Protein AF-A0A3S1D5L8-F1 (afdb_monomer)

pLDDT: mean 77.93, std 11.48, range [36.22, 87.44]

Radius of gyration: 12.26 Å; Cα contacts (8 Å, |Δi|>4): 51; chains: 1; bounding box: 24×22×39 Å

Sequence (70 aa):
MVASTNRAFPWESNGITFASRGELERIVERFADAGSKKYLSAAQTLLREAMAHNKLSADQCADIKTRLHL

Secondary structure (DSSP, 8-state):
------TT-SEEETTEEESSHHHHHHHHHHHHHT--HHHHHHHHHHHHHHHHTTSS-HHHHHHHHHHTT-

Solvent-accessible surface area (backbone atoms only — not comparable to full-atom values): 4146 Å² total; per-residue (Å²): 135,92,77,82,78,74,72,48,48,70,41,71,57,98,89,45,76,28,76,38,71,70,53,47,50,52,51,38,50,50,25,46,70,66,70,40,71,70,34,41,54,48,33,55,48,51,53,52,51,33,39,75,70,67,54,37,54,73,68,57,52,49,52,54,32,63,76,58,77,103

Foldseek 3Di:
DDDPVLPLDQDDDPNDTDRDPVSLLVQLLVLLVVVDPVSPVVSVVSLVVCVVSVSDDPVRSVVSCVVSVD

Structure (mmCIF, N/CA/C/O backbone):
data_AF-A0A3S1D5L8-F1
#
_entry.id   AF-A0A3S1D5L8-F1
#
loop_
_atom_site.group_PDB
_atom_site.id
_atom_site.type_symbol
_atom_site.label_atom_id
_atom_site.label_alt_id
_atom_site.label_comp_id
_atom_site.label_asym_id
_atom_site.label_entity_id
_atom_site.label_seq_id
_atom_site.pdbx_PDB_ins_code
_atom_site.Cartn_x
_atom_site.Cartn_y
_atom_site.Cartn_z
_atom_site.occupancy
_atom_site.B_iso_or_equiv
_atom_site.auth_seq_id
_atom_site.auth_comp_id
_atom_site.auth_asym_id
_atom_site.auth_atom_id
_atom_site.pdbx_PDB_model_num
ATOM 1 N N . MET A 1 1 ? 9.078 -14.884 -28.557 1.00 36.22 1 MET A N 1
ATOM 2 C CA . MET A 1 1 ? 8.980 -15.457 -27.197 1.00 36.22 1 MET A CA 1
ATOM 3 C C . MET A 1 1 ? 9.126 -14.295 -26.225 1.00 36.22 1 MET A C 1
ATOM 5 O O . MET A 1 1 ? 10.189 -13.692 -26.186 1.00 36.22 1 MET A O 1
ATOM 9 N N . VAL A 1 2 ? 8.034 -13.876 -25.578 1.00 42.00 2 VAL A N 1
ATOM 10 C CA . VAL A 1 2 ? 8.017 -12.727 -24.655 1.00 42.00 2 VAL A CA 1
ATOM 11 C C . VAL A 1 2 ? 8.690 -13.139 -23.350 1.00 42.00 2 VAL A C 1
ATOM 13 O O . VAL A 1 2 ? 8.169 -13.971 -22.617 1.00 42.00 2 VAL A O 1
ATOM 16 N N . ALA A 1 3 ? 9.846 -12.549 -23.069 1.00 47.88 3 ALA A N 1
ATOM 17 C CA . ALA A 1 3 ? 10.443 -12.542 -21.744 1.00 47.88 3 ALA A CA 1
ATOM 18 C C . ALA A 1 3 ? 10.462 -11.091 -21.259 1.00 47.88 3 ALA A C 1
ATOM 20 O O . ALA A 1 3 ? 11.500 -10.434 -21.240 1.00 47.88 3 ALA A O 1
ATOM 21 N N . SER A 1 4 ? 9.289 -10.564 -20.902 1.00 44.66 4 SER A N 1
ATOM 22 C CA . SER A 1 4 ? 9.191 -9.319 -20.141 1.00 44.66 4 SER A CA 1
ATOM 23 C C . SER A 1 4 ? 9.659 -9.619 -18.720 1.00 44.66 4 SER A C 1
ATOM 25 O O . SER A 1 4 ? 8.850 -9.820 -17.816 1.00 44.66 4 SER A O 1
ATOM 27 N N . THR A 1 5 ? 10.972 -9.736 -18.517 1.00 48.69 5 THR A N 1
ATOM 28 C CA . THR A 1 5 ? 11.576 -9.874 -17.190 1.00 48.69 5 THR A CA 1
ATOM 29 C C . THR A 1 5 ? 11.434 -8.552 -16.450 1.00 48.69 5 THR A C 1
ATOM 31 O O . THR A 1 5 ? 12.368 -7.759 -16.351 1.00 48.69 5 THR A O 1
ATOM 34 N N . ASN A 1 6 ? 10.222 -8.326 -15.950 1.00 51.06 6 ASN A N 1
ATOM 35 C CA . ASN A 1 6 ? 9.829 -7.280 -15.028 1.00 51.06 6 ASN A CA 1
ATOM 36 C C . ASN A 1 6 ? 10.544 -7.522 -13.690 1.00 51.06 6 ASN A C 1
ATOM 38 O O . ASN A 1 6 ? 9.945 -7.991 -12.724 1.00 51.06 6 ASN A O 1
ATOM 42 N N . ARG A 1 7 ? 11.857 -7.268 -13.628 1.00 58.56 7 ARG A N 1
ATOM 43 C CA . ARG A 1 7 ? 12.648 -7.320 -12.386 1.00 58.56 7 ARG A CA 1
ATOM 44 C C . ARG A 1 7 ? 12.332 -6.090 -11.520 1.00 58.56 7 ARG A C 1
ATOM 46 O O . ARG A 1 7 ? 13.207 -5.310 -11.163 1.00 58.56 7 ARG A O 1
ATOM 53 N N . ALA A 1 8 ? 11.049 -5.879 -11.227 1.00 67.94 8 ALA A N 1
ATOM 54 C CA . ALA A 1 8 ? 10.592 -4.895 -10.254 1.00 67.94 8 ALA A CA 1
ATOM 55 C C . ALA A 1 8 ? 10.974 -5.343 -8.832 1.00 67.94 8 ALA A C 1
ATOM 57 O O . ALA A 1 8 ? 11.367 -4.522 -8.011 1.00 67.94 8 ALA A O 1
ATOM 58 N N . PHE A 1 9 ? 10.961 -6.646 -8.569 1.00 74.06 9 PHE A N 1
ATOM 59 C CA . PHE A 1 9 ? 11.297 -7.230 -7.274 1.00 74.06 9 PHE A CA 1
ATOM 60 C C . PHE A 1 9 ? 12.603 -8.039 -7.358 1.00 74.06 9 PHE A C 1
ATOM 62 O O . PHE A 1 9 ? 12.932 -8.524 -8.449 1.00 74.06 9 PHE A O 1
ATOM 69 N N . PRO A 1 10 ? 13.353 -8.194 -6.251 1.00 79.25 10 PRO A N 1
ATOM 70 C CA . PRO A 1 10 ? 13.059 -7.721 -4.891 1.00 79.25 10 PRO A CA 1
ATOM 71 C C . PRO A 1 10 ? 13.194 -6.195 -4.737 1.00 79.25 10 PRO A C 1
ATOM 73 O O . PRO A 1 10 ? 14.010 -5.561 -5.406 1.00 79.25 10 PRO A O 1
ATOM 76 N N . TRP A 1 11 ? 12.362 -5.597 -3.886 1.00 84.25 11 TRP A N 1
ATOM 77 C CA . TRP A 1 11 ? 12.361 -4.158 -3.603 1.00 84.25 11 TRP A CA 1
ATOM 78 C C . TRP A 1 11 ? 12.273 -3.931 -2.102 1.00 84.25 11 TRP A C 1
ATOM 80 O O . TRP A 1 11 ? 11.491 -4.595 -1.444 1.00 84.25 11 TRP A O 1
ATOM 90 N N . GLU A 1 12 ? 13.042 -2.997 -1.562 1.00 83.75 12 GLU A N 1
ATOM 91 C CA . GLU A 1 12 ? 12.962 -2.614 -0.155 1.00 83.75 12 GLU A CA 1
ATOM 92 C C . GLU A 1 12 ? 12.421 -1.189 -0.039 1.00 83.75 12 GLU A C 1
ATOM 94 O O . GLU A 1 12 ? 12.882 -0.292 -0.748 1.00 83.75 12 GLU A O 1
ATOM 99 N N . SER A 1 13 ? 11.446 -0.979 0.846 1.00 82.50 13 SER A N 1
ATOM 100 C CA . SER A 1 13 ? 10.962 0.355 1.217 1.00 82.50 13 SER A CA 1
ATOM 101 C C . SER A 1 13 ? 10.657 0.401 2.708 1.00 82.50 13 SER A C 1
ATOM 103 O O . SER A 1 13 ? 10.107 -0.545 3.272 1.00 82.50 13 SER A O 1
ATOM 105 N N . ASN A 1 14 ? 11.057 1.498 3.358 1.00 73.88 14 ASN A N 1
ATOM 106 C CA . ASN A 1 14 ? 10.902 1.724 4.799 1.00 73.88 14 ASN A CA 1
ATOM 107 C C . ASN A 1 14 ? 11.415 0.564 5.685 1.00 73.88 14 ASN A C 1
ATOM 109 O O . ASN A 1 14 ? 10.850 0.286 6.740 1.00 73.88 14 ASN A O 1
ATOM 113 N N . GLY A 1 15 ? 12.479 -0.127 5.253 1.00 77.81 15 GLY A N 1
ATOM 114 C CA . GLY A 1 15 ? 13.060 -1.274 5.966 1.00 77.81 15 GLY A CA 1
ATOM 115 C C . GLY A 1 15 ? 12.278 -2.585 5.820 1.00 77.81 15 GLY A C 1
ATOM 116 O O . GLY A 1 15 ? 12.578 -3.553 6.514 1.00 77.81 15 GLY A O 1
ATOM 117 N N . ILE A 1 16 ? 11.279 -2.630 4.934 1.00 81.69 16 ILE A N 1
ATOM 118 C CA . ILE A 1 16 ? 10.543 -3.842 4.575 1.00 81.69 16 ILE A CA 1
ATOM 119 C C . ILE A 1 16 ? 11.015 -4.290 3.197 1.00 81.69 16 ILE A C 1
ATOM 121 O O . ILE A 1 16 ? 10.846 -3.573 2.208 1.00 81.69 16 ILE A O 1
ATOM 125 N N . THR A 1 17 ? 11.595 -5.485 3.124 1.00 83.88 17 THR A N 1
ATOM 126 C CA . THR A 1 17 ? 11.965 -6.111 1.856 1.00 83.88 17 THR A CA 1
ATOM 127 C C . THR A 1 17 ? 10.766 -6.866 1.296 1.00 83.88 17 THR A C 1
ATOM 129 O O . THR A 1 17 ? 10.292 -7.826 1.890 1.00 83.88 17 THR A O 1
ATOM 132 N N . PHE A 1 18 ? 10.302 -6.437 0.131 1.00 85.38 18 PHE A N 1
ATOM 133 C CA . PHE A 1 18 ? 9.293 -7.100 -0.673 1.00 85.38 18 PHE A CA 1
ATOM 134 C C . PHE A 1 18 ? 9.988 -8.034 -1.664 1.0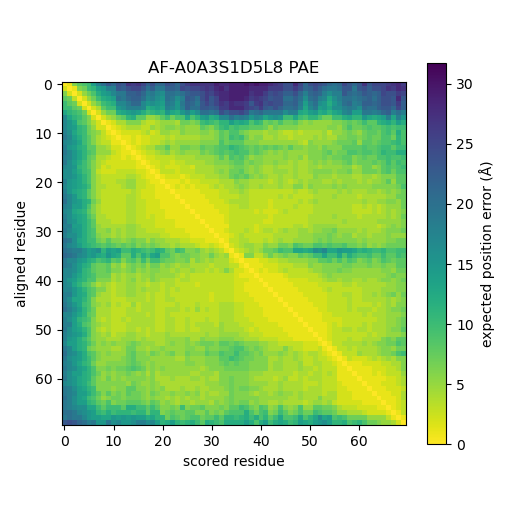0 85.38 18 PHE A C 1
ATOM 136 O O . PHE A 1 18 ? 10.655 -7.592 -2.606 1.00 85.38 18 PHE A O 1
ATOM 143 N N . ALA A 1 19 ? 9.821 -9.338 -1.483 1.00 83.50 19 ALA A N 1
ATOM 144 C CA . ALA A 1 19 ? 10.339 -10.352 -2.394 1.00 83.50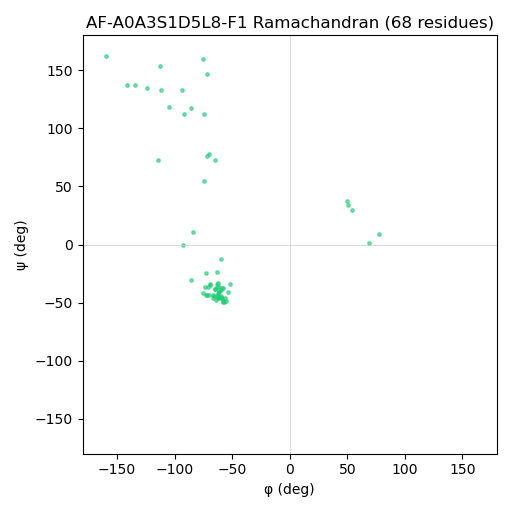 19 ALA A CA 1
ATOM 145 C C . ALA A 1 19 ? 9.550 -10.401 -3.710 1.00 83.50 19 ALA A C 1
ATOM 147 O O . ALA A 1 19 ? 10.054 -10.864 -4.735 1.00 83.50 19 ALA A O 1
ATOM 148 N N . SER A 1 20 ? 8.293 -9.952 -3.699 1.00 84.12 20 SER A N 1
ATOM 149 C CA . SER A 1 20 ? 7.388 -9.999 -4.848 1.00 84.12 20 SER A CA 1
ATOM 150 C C . SER A 1 20 ? 6.244 -8.999 -4.723 1.00 84.12 20 SER A C 1
ATOM 152 O O . SER A 1 20 ? 5.891 -8.556 -3.633 1.00 84.12 20 SER A O 1
ATOM 154 N N . ARG A 1 21 ? 5.592 -8.713 -5.853 1.00 81.31 21 ARG A N 1
ATOM 155 C CA . ARG A 1 21 ? 4.423 -7.829 -5.915 1.00 81.31 21 ARG A CA 1
ATOM 156 C C . ARG A 1 21 ? 3.285 -8.268 -4.991 1.00 81.31 21 ARG A C 1
ATOM 158 O O . ARG A 1 21 ? 2.778 -7.451 -4.236 1.00 81.31 21 ARG A O 1
ATOM 165 N N . GLY A 1 22 ? 2.952 -9.559 -4.990 1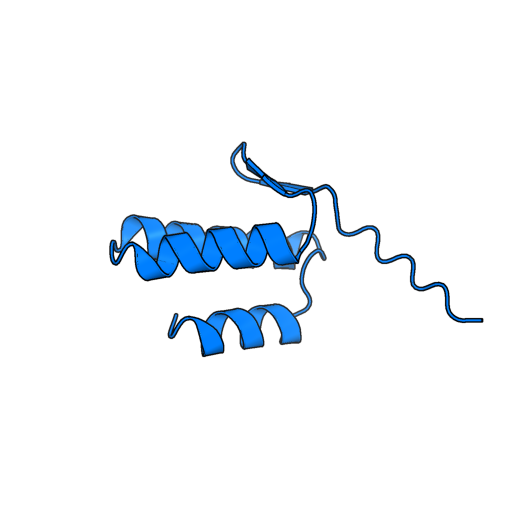.00 82.12 22 GLY A N 1
ATOM 166 C CA . GLY A 1 22 ? 1.894 -10.090 -4.126 1.00 82.12 22 GLY A CA 1
ATOM 167 C C . GLY A 1 22 ? 2.196 -9.952 -2.629 1.00 82.12 22 GLY A C 1
ATOM 168 O O . GLY A 1 22 ? 1.275 -9.909 -1.819 1.00 82.12 22 GLY A O 1
ATOM 169 N N . GLU A 1 23 ? 3.472 -9.853 -2.245 1.00 84.31 23 GLU A N 1
ATOM 170 C CA . GLU A 1 23 ? 3.862 -9.579 -0.859 1.00 84.31 23 GLU A CA 1
ATOM 171 C C . GLU A 1 23 ? 3.639 -8.108 -0.500 1.00 84.31 23 GLU A C 1
ATOM 173 O O . GLU A 1 23 ? 3.085 -7.814 0.558 1.00 84.31 23 GLU A O 1
ATOM 178 N N . LEU A 1 24 ? 3.977 -7.196 -1.418 1.00 84.50 24 LEU A N 1
ATOM 179 C CA . LEU A 1 24 ? 3.632 -5.781 -1.292 1.00 84.50 24 LEU A CA 1
ATOM 180 C C . LEU A 1 24 ? 2.122 -5.601 -1.145 1.00 84.50 24 LEU A C 1
ATOM 182 O O . LEU A 1 24 ? 1.682 -4.941 -0.209 1.00 84.50 24 LEU A O 1
ATOM 186 N N . GLU A 1 25 ? 1.332 -6.225 -2.018 1.00 84.50 25 GLU A N 1
ATOM 187 C CA . GLU A 1 25 ? -0.132 -6.148 -1.976 1.00 84.50 25 GLU A CA 1
ATOM 188 C C . GLU A 1 25 ? -0.676 -6.647 -0.640 1.00 84.50 25 GLU A C 1
ATOM 190 O O . GLU A 1 25 ? -1.394 -5.906 0.019 1.00 84.50 25 GLU A O 1
ATOM 195 N N . ARG A 1 26 ? -0.232 -7.815 -0.160 1.00 86.19 26 ARG A N 1
ATOM 196 C CA . ARG A 1 26 ? -0.638 -8.341 1.155 1.00 86.19 26 ARG A CA 1
ATOM 197 C C . ARG A 1 26 ? -0.324 -7.403 2.316 1.00 86.19 26 ARG A C 1
ATOM 199 O O . ARG A 1 26 ? -1.078 -7.355 3.286 1.00 86.19 26 ARG A O 1
ATOM 206 N N . ILE A 1 27 ? 0.807 -6.705 2.262 1.00 85.69 27 ILE A N 1
ATOM 207 C CA . ILE A 1 27 ? 1.221 -5.777 3.318 1.00 85.69 27 ILE A CA 1
ATOM 208 C C . ILE A 1 27 ? 0.361 -4.512 3.283 1.00 85.69 27 ILE A C 1
ATOM 210 O O . ILE A 1 27 ? -0.118 -4.079 4.330 1.00 85.69 27 ILE A O 1
ATOM 214 N N . VAL A 1 28 ? 0.103 -3.961 2.094 1.00 83.94 28 VAL A N 1
ATOM 215 C CA . VAL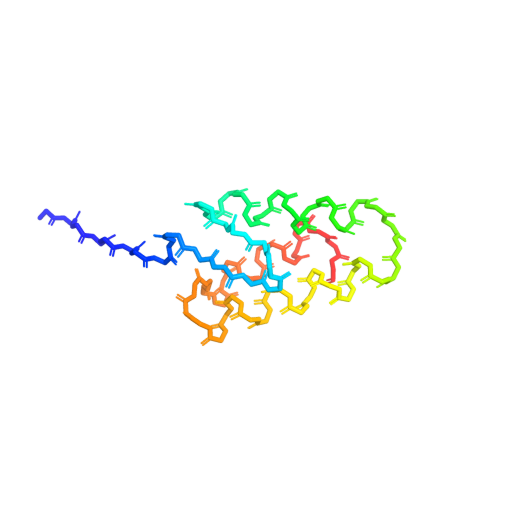 A 1 28 ? -0.833 -2.839 1.912 1.00 83.94 28 VAL A CA 1
ATOM 216 C C . VAL A 1 28 ? -2.248 -3.255 2.349 1.00 83.94 28 VAL A C 1
ATOM 218 O O . VAL A 1 28 ? -2.896 -2.498 3.070 1.00 83.94 28 VAL A O 1
ATOM 221 N N . GLU A 1 29 ? -2.684 -4.476 2.017 1.00 84.62 29 GLU A N 1
ATOM 222 C CA . GLU A 1 29 ? -3.953 -5.067 2.465 1.00 84.62 29 GLU A CA 1
ATOM 223 C C . GLU A 1 29 ? -4.038 -5.133 3.992 1.00 84.62 29 GLU A C 1
ATOM 225 O O . GLU A 1 29 ? -4.989 -4.621 4.579 1.00 84.62 29 GLU A O 1
ATOM 230 N N . ARG A 1 30 ? -3.004 -5.656 4.659 1.00 84.88 30 ARG A N 1
ATOM 231 C CA . ARG A 1 30 ? -2.933 -5.671 6.128 1.00 84.88 30 ARG A CA 1
ATOM 232 C C . ARG A 1 30 ? -2.972 -4.279 6.746 1.00 84.88 30 ARG A C 1
ATOM 234 O O . ARG A 1 30 ? -3.574 -4.101 7.801 1.00 84.88 30 ARG A O 1
ATOM 241 N N . PHE A 1 31 ? -2.300 -3.306 6.137 1.00 83.69 31 PHE A N 1
ATOM 242 C CA . PHE A 1 31 ? -2.291 -1.941 6.651 1.00 83.69 31 PHE A CA 1
ATOM 243 C C . PHE A 1 31 ? -3.650 -1.254 6.511 1.00 83.69 31 PHE A C 1
ATOM 245 O O . PHE A 1 31 ? -4.022 -0.483 7.397 1.00 83.69 31 PHE A O 1
ATOM 252 N N . ALA A 1 32 ? -4.399 -1.541 5.446 1.00 81.31 32 ALA A N 1
ATOM 253 C CA . ALA A 1 32 ? -5.759 -1.037 5.309 1.00 81.31 32 ALA A CA 1
ATOM 254 C C . ALA A 1 32 ? -6.728 -1.731 6.278 1.00 81.31 32 ALA A C 1
ATOM 256 O O . ALA A 1 32 ? -7.504 -1.052 6.949 1.00 81.31 32 ALA A O 1
ATOM 257 N N . ASP A 1 33 ? -6.625 -3.057 6.409 1.00 82.19 33 ASP A N 1
ATOM 258 C CA . ASP A 1 33 ? -7.456 -3.871 7.305 1.00 82.19 33 ASP A CA 1
ATOM 259 C C . ASP A 1 33 ? -7.253 -3.514 8.787 1.00 82.19 33 ASP A C 1
ATOM 261 O O . ASP A 1 33 ? -8.208 -3.462 9.558 1.00 82.19 33 ASP A O 1
ATOM 265 N N . ALA A 1 34 ? -6.029 -3.137 9.179 1.00 81.44 34 ALA A N 1
ATOM 266 C CA . ALA A 1 34 ? -5.724 -2.688 10.538 1.00 81.44 34 ALA A CA 1
ATOM 267 C C . ALA A 1 34 ? -6.532 -1.448 10.987 1.00 81.44 34 ALA A C 1
ATOM 269 O O . ALA A 1 34 ? -6.494 -1.094 12.168 1.00 81.44 34 ALA A O 1
ATOM 270 N N . GLY A 1 35 ? -7.222 -0.748 10.073 1.00 68.12 35 GLY A N 1
ATOM 271 C CA . GLY A 1 35 ? -8.233 0.270 10.386 1.00 68.12 35 GLY A CA 1
ATOM 272 C C . GLY A 1 35 ? -7.707 1.559 11.029 1.00 68.12 35 GLY A C 1
ATOM 273 O O . GLY A 1 35 ? -8.476 2.470 11.337 1.00 68.12 35 GLY A O 1
ATOM 274 N N . SER A 1 36 ? -6.393 1.679 11.237 1.00 81.69 36 SER A N 1
ATOM 275 C CA . SER A 1 36 ? -5.783 2.874 11.819 1.00 81.69 36 SER A CA 1
ATOM 276 C C . SER A 1 36 ? -5.313 3.828 10.729 1.00 81.69 36 SER A C 1
ATOM 278 O O . SER A 1 36 ? -4.584 3.440 9.815 1.00 81.69 36 SER A O 1
ATOM 280 N N . LYS A 1 37 ? -5.637 5.120 10.873 1.00 79.38 37 LYS A N 1
ATOM 281 C CA . LYS A 1 37 ? -5.213 6.181 9.940 1.00 79.38 37 LYS A CA 1
ATOM 282 C C . LYS A 1 37 ? -3.702 6.190 9.685 1.00 79.38 37 LYS A C 1
ATOM 284 O O . LYS A 1 37 ? -3.282 6.474 8.571 1.00 79.38 37 LYS A O 1
ATOM 289 N N . LYS A 1 38 ? -2.889 5.841 10.691 1.00 81.06 38 LYS A N 1
ATOM 290 C CA . LYS A 1 38 ? -1.428 5.728 10.539 1.00 81.06 38 LYS A CA 1
ATOM 291 C C . LYS A 1 38 ? -1.034 4.648 9.529 1.00 81.06 38 LYS A C 1
ATOM 293 O O . LYS A 1 38 ? -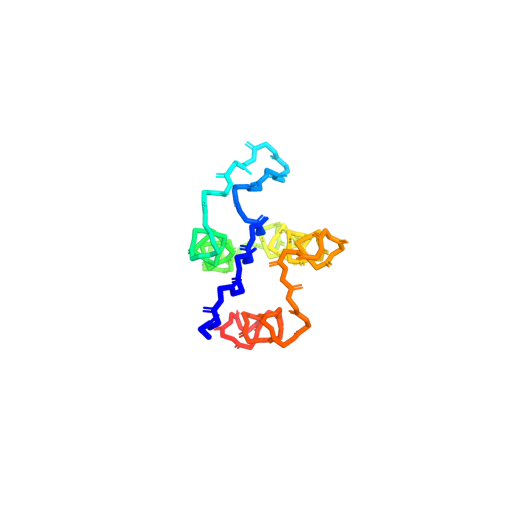0.144 4.882 8.718 1.00 81.06 38 LYS A O 1
ATOM 298 N N . TYR A 1 39 ? -1.704 3.498 9.560 1.00 82.12 39 TYR A N 1
ATOM 299 C CA . TYR A 1 39 ? -1.437 2.403 8.631 1.00 82.12 39 TYR A CA 1
ATOM 300 C C . TYR A 1 39 ? -1.971 2.712 7.230 1.00 82.12 39 TYR A C 1
ATOM 302 O O . TYR A 1 39 ? -1.272 2.452 6.258 1.00 82.12 39 TYR A O 1
ATOM 310 N N . LEU A 1 40 ? -3.120 3.387 7.113 1.00 82.44 40 LEU A N 1
ATOM 311 C CA . LEU A 1 40 ? -3.621 3.877 5.820 1.00 82.44 40 LEU A CA 1
ATOM 312 C C . LEU A 1 40 ? -2.650 4.877 5.166 1.00 82.44 40 LEU A C 1
ATOM 314 O O . LEU A 1 40 ? -2.326 4.746 3.987 1.00 82.44 40 L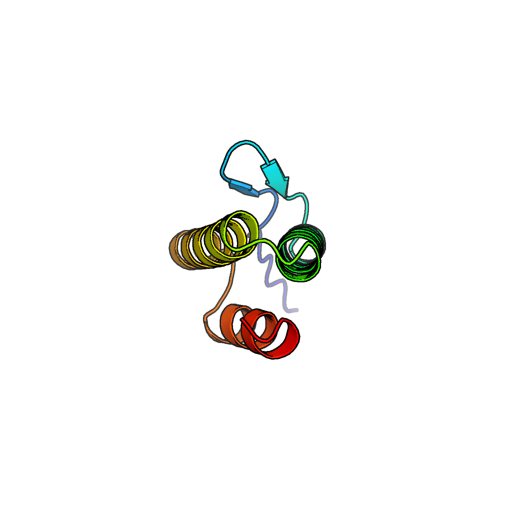EU A O 1
ATOM 318 N N . SER A 1 41 ? -2.116 5.841 5.925 1.00 84.38 41 SER A N 1
ATOM 319 C CA . SER A 1 41 ? -1.096 6.766 5.408 1.00 84.38 41 SER A CA 1
ATOM 320 C C . SER A 1 41 ? 0.199 6.049 5.015 1.00 84.38 41 SER A C 1
ATOM 322 O O . SER A 1 41 ? 0.811 6.411 4.007 1.00 84.38 41 SER A O 1
ATOM 324 N N . ALA A 1 42 ? 0.605 5.018 5.763 1.00 84.38 42 ALA A N 1
ATOM 325 C CA . ALA A 1 42 ? 1.759 4.192 5.415 1.00 84.38 42 ALA A CA 1
ATOM 326 C C . ALA A 1 42 ? 1.519 3.405 4.114 1.00 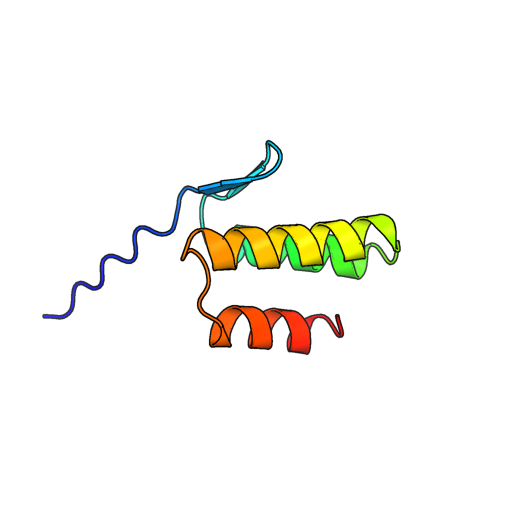84.38 42 ALA A C 1
ATOM 328 O O . ALA A 1 42 ? 2.366 3.433 3.227 1.00 84.38 42 ALA A O 1
ATOM 329 N N . ALA A 1 43 ? 0.342 2.794 3.947 1.00 84.69 43 ALA A N 1
ATOM 330 C CA . ALA A 1 43 ? -0.063 2.087 2.731 1.00 84.69 43 ALA A CA 1
ATOM 331 C C . ALA A 1 43 ? -0.057 3.003 1.494 1.00 84.69 43 ALA A C 1
ATOM 333 O O . ALA A 1 43 ? 0.507 2.654 0.456 1.00 84.69 43 ALA A O 1
ATOM 334 N N . GLN A 1 44 ? -0.622 4.210 1.608 1.00 85.31 44 GLN A N 1
ATOM 335 C CA . GLN A 1 44 ? -0.609 5.200 0.527 1.00 85.31 44 GLN A CA 1
ATOM 336 C C . GLN A 1 44 ? 0.808 5.692 0.194 1.00 85.31 44 GLN A C 1
ATOM 338 O O . GLN A 1 44 ? 1.126 5.899 -0.980 1.00 85.31 44 GLN A O 1
ATOM 343 N N . THR A 1 45 ? 1.659 5.871 1.209 1.00 87.44 45 THR A N 1
ATOM 344 C CA . THR A 1 45 ? 3.068 6.257 1.028 1.00 87.44 45 THR A CA 1
ATOM 345 C C . THR A 1 45 ? 3.831 5.163 0.287 1.00 87.44 45 THR A C 1
ATOM 347 O O . THR A 1 45 ? 4.448 5.444 -0.738 1.00 87.44 45 THR A O 1
ATOM 350 N N . LEU A 1 46 ? 3.670 3.908 0.711 1.00 85.69 46 LEU A N 1
ATOM 351 C CA . LEU A 1 46 ? 4.291 2.746 0.084 1.00 85.69 46 LEU A CA 1
ATOM 352 C C . LEU A 1 46 ? 3.880 2.596 -1.389 1.00 85.69 46 LEU A C 1
ATOM 354 O O . LEU A 1 46 ? 4.727 2.384 -2.255 1.00 85.69 46 LEU A O 1
ATOM 358 N N . LEU A 1 47 ? 2.587 2.758 -1.695 1.00 84.38 47 LEU A N 1
ATOM 359 C CA . LEU A 1 47 ? 2.076 2.724 -3.070 1.00 84.38 47 LEU A CA 1
ATOM 360 C C . LEU A 1 47 ? 2.677 3.837 -3.935 1.00 84.38 47 LEU A C 1
ATOM 362 O O . LEU A 1 47 ? 3.003 3.611 -5.101 1.00 84.38 47 LEU A O 1
ATOM 366 N N . ARG A 1 48 ? 2.840 5.040 -3.372 1.00 86.12 48 ARG A N 1
ATOM 367 C CA . ARG A 1 48 ? 3.459 6.170 -4.073 1.00 86.12 48 ARG A CA 1
ATOM 368 C C . ARG A 1 48 ? 4.941 5.911 -4.344 1.00 86.12 48 ARG A C 1
ATOM 370 O O . ARG A 1 48 ? 5.391 6.165 -5.458 1.00 86.12 48 ARG A O 1
ATOM 377 N N . GLU A 1 49 ? 5.679 5.385 -3.370 1.00 87.12 49 GLU A N 1
ATOM 378 C CA . GLU A 1 49 ? 7.086 5.004 -3.540 1.00 87.12 49 GLU A CA 1
ATOM 379 C C . GLU A 1 49 ? 7.241 3.903 -4.593 1.00 87.12 49 GLU A C 1
ATOM 381 O O . GLU A 1 49 ? 8.042 4.031 -5.517 1.00 87.12 49 GLU A O 1
ATOM 386 N N . ALA A 1 50 ? 6.413 2.862 -4.530 1.00 84.75 50 ALA A N 1
ATOM 387 C CA . ALA A 1 50 ? 6.421 1.787 -5.514 1.00 84.75 50 ALA A CA 1
ATOM 388 C C . ALA A 1 50 ? 6.163 2.313 -6.936 1.00 84.75 50 ALA A C 1
ATOM 390 O O . ALA A 1 50 ? 6.785 1.854 -7.894 1.00 84.75 50 ALA A O 1
ATOM 391 N N . MET A 1 51 ? 5.290 3.310 -7.084 1.00 84.00 51 MET A N 1
ATOM 392 C CA . MET A 1 51 ? 5.029 3.968 -8.363 1.00 84.00 51 MET A CA 1
ATOM 393 C C . MET A 1 51 ? 6.217 4.832 -8.821 1.00 84.00 51 MET A C 1
ATOM 395 O O . MET A 1 51 ? 6.630 4.745 -9.976 1.00 84.00 51 MET A O 1
ATOM 399 N N . ALA A 1 52 ? 6.824 5.604 -7.912 1.00 85.12 52 ALA A N 1
ATOM 400 C CA . ALA A 1 52 ? 8.004 6.426 -8.194 1.00 85.12 52 ALA A CA 1
ATOM 401 C C . ALA A 1 52 ? 9.219 5.584 -8.628 1.00 85.12 52 ALA A C 1
ATOM 403 O O . ALA A 1 52 ? 9.965 5.968 -9.527 1.00 85.12 52 ALA A O 1
ATOM 404 N N . HIS A 1 53 ? 9.383 4.397 -8.044 1.00 82.88 53 HIS A N 1
ATOM 405 C CA . HIS A 1 53 ? 10.447 3.452 -8.383 1.00 82.88 53 HIS A CA 1
ATOM 406 C C . HIS A 1 53 ? 10.116 2.549 -9.586 1.00 82.88 53 HIS A C 1
ATOM 408 O O . HIS A 1 53 ? 10.844 1.587 -9.839 1.00 82.88 53 HIS A O 1
ATOM 414 N N . ASN A 1 54 ? 9.039 2.839 -10.332 1.00 80.31 54 ASN A N 1
ATOM 415 C CA . ASN A 1 54 ? 8.555 2.033 -11.461 1.00 80.31 54 ASN A CA 1
ATOM 416 C C . ASN A 1 54 ? 8.328 0.549 -11.095 1.00 80.31 54 ASN A C 1
ATOM 418 O O . ASN A 1 54 ? 8.477 -0.345 -11.927 1.00 80.31 54 ASN A O 1
ATOM 422 N N . LYS A 1 55 ? 7.983 0.270 -9.830 1.00 81.62 55 LYS A N 1
ATOM 423 C CA . LYS A 1 55 ? 7.660 -1.076 -9.326 1.00 81.62 55 LYS A CA 1
ATOM 424 C C . LYS A 1 55 ? 6.194 -1.432 -9.547 1.00 81.62 55 LYS A C 1
ATOM 426 O O . LYS A 1 55 ? 5.873 -2.600 -9.754 1.00 81.62 55 LYS A O 1
ATOM 431 N N . LEU A 1 56 ? 5.324 -0.421 -9.527 1.00 79.31 56 LEU A N 1
ATOM 432 C CA . LEU A 1 56 ? 3.905 -0.515 -9.860 1.00 79.31 56 LEU A CA 1
ATOM 433 C C . LEU A 1 56 ? 3.567 0.473 -10.976 1.00 79.31 56 LEU A C 1
ATOM 435 O O . LEU A 1 56 ? 3.940 1.644 -10.919 1.00 79.31 56 LEU A O 1
ATOM 439 N N . SER A 1 57 ? 2.811 0.012 -11.968 1.00 80.31 57 SER A N 1
ATOM 440 C CA . SER A 1 57 ? 2.177 0.898 -12.945 1.00 80.31 57 SER A CA 1
ATOM 441 C C . SER A 1 57 ? 0.965 1.604 -12.331 1.00 80.31 57 SER A C 1
ATOM 443 O O . SER A 1 57 ? 0.386 1.125 -11.355 1.00 80.31 57 SER A O 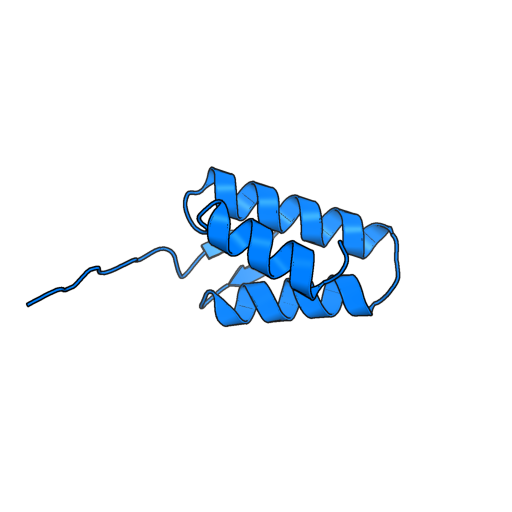1
ATOM 445 N N . ALA A 1 58 ? 0.547 2.719 -12.935 1.00 80.12 58 ALA A N 1
ATOM 446 C CA . ALA A 1 58 ? -0.628 3.481 -12.501 1.00 80.12 58 ALA A CA 1
ATOM 447 C C . ALA A 1 58 ? -1.892 2.621 -12.394 1.00 80.12 58 ALA A C 1
ATOM 449 O O . ALA A 1 58 ? -2.620 2.728 -11.414 1.00 80.12 58 ALA A O 1
ATOM 450 N N . ASP A 1 59 ? -2.086 1.730 -13.364 1.00 81.31 59 ASP A N 1
ATOM 451 C CA . ASP A 1 59 ? -3.178 0.759 -13.406 1.00 81.31 59 ASP A CA 1
ATOM 452 C C . ASP A 1 59 ? -3.172 -0.183 -12.188 1.00 81.31 59 ASP A C 1
ATOM 454 O O . ASP A 1 59 ? -4.174 -0.330 -11.498 1.00 81.31 59 ASP A O 1
ATOM 458 N N . GLN A 1 60 ? -2.003 -0.719 -11.829 1.00 79.31 60 GLN A N 1
ATOM 459 C CA . GLN A 1 60 ? -1.858 -1.624 -10.685 1.00 79.31 60 GLN A CA 1
ATOM 460 C C . GLN A 1 60 ? -2.027 -0.894 -9.349 1.00 79.31 60 GLN A C 1
ATOM 462 O O . GLN A 1 60 ? -2.612 -1.421 -8.412 1.00 79.31 60 GLN A O 1
ATOM 467 N N . CYS A 1 61 ? -1.550 0.349 -9.262 1.00 80.06 61 CYS A N 1
ATOM 468 C CA . CYS A 1 61 ? -1.783 1.199 -8.098 1.00 80.06 61 CYS A CA 1
ATOM 469 C C . CYS A 1 61 ? -3.275 1.544 -7.940 1.00 80.06 61 CYS A C 1
ATOM 471 O O . CYS A 1 61 ? -3.777 1.580 -6.817 1.00 80.06 61 CYS A O 1
ATOM 473 N N . ALA A 1 62 ? -3.986 1.780 -9.047 1.00 81.75 62 ALA A N 1
ATOM 474 C CA . ALA A 1 62 ? -5.423 2.031 -9.040 1.00 81.75 62 ALA A CA 1
ATOM 475 C C . ALA A 1 62 ? -6.215 0.788 -8.610 1.00 81.75 62 ALA A C 1
ATOM 477 O O . ALA A 1 62 ? -7.048 0.913 -7.718 1.00 81.75 62 ALA A O 1
ATOM 478 N N . ASP A 1 63 ? -5.899 -0.396 -9.147 1.00 84.06 63 ASP A N 1
ATOM 479 C CA . ASP A 1 63 ? -6.532 -1.665 -8.750 1.00 84.06 63 ASP A CA 1
ATOM 480 C C . ASP A 1 63 ? -6.406 -1.915 -7.240 1.00 84.06 63 ASP A C 1
ATOM 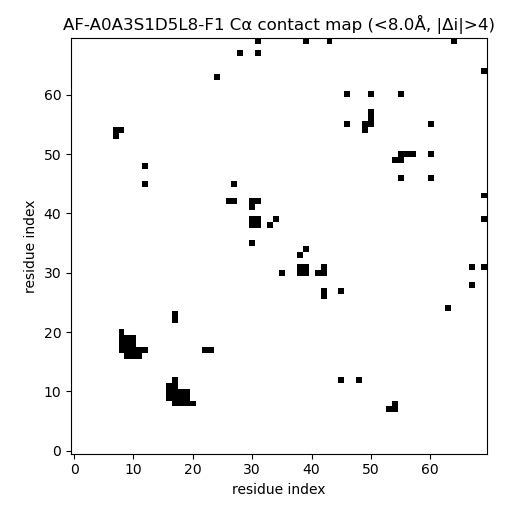482 O O . ASP A 1 63 ? -7.403 -2.143 -6.554 1.00 84.06 63 ASP A O 1
ATOM 486 N N . ILE A 1 64 ? -5.195 -1.760 -6.693 1.00 80.88 64 ILE A N 1
ATOM 487 C CA . ILE A 1 64 ? -4.937 -1.951 -5.261 1.00 80.88 64 ILE A CA 1
ATOM 488 C C . ILE A 1 64 ? -5.738 -0.947 -4.418 1.00 80.88 64 ILE A C 1
ATOM 490 O O . ILE A 1 64 ? -6.345 -1.332 -3.421 1.00 80.88 64 ILE A O 1
ATOM 494 N N . LYS A 1 65 ? -5.793 0.331 -4.821 1.00 80.00 65 LYS A N 1
ATOM 495 C CA . LYS A 1 65 ? -6.599 1.349 -4.122 1.00 80.00 65 LYS A CA 1
ATOM 496 C C . LYS A 1 65 ? -8.090 1.032 -4.160 1.00 80.00 65 LYS A C 1
ATOM 498 O O . LYS A 1 65 ? -8.752 1.134 -3.131 1.00 80.00 65 LYS A O 1
ATOM 503 N N . THR A 1 66 ? -8.607 0.619 -5.317 1.00 81.69 66 THR A N 1
ATOM 504 C CA . THR A 1 66 ? -10.014 0.240 -5.485 1.00 81.69 66 THR A CA 1
ATOM 505 C C . THR A 1 66 ? -10.370 -0.959 -4.613 1.00 81.69 66 THR A C 1
ATOM 507 O O . THR A 1 66 ? -11.375 -0.910 -3.909 1.00 81.69 66 THR A O 1
ATOM 510 N N . ARG A 1 67 ? -9.530 -2.002 -4.594 1.00 78.19 67 ARG A N 1
ATOM 511 C CA . ARG A 1 67 ? -9.731 -3.190 -3.747 1.00 78.19 67 ARG A CA 1
ATOM 512 C C . ARG A 1 67 ? -9.715 -2.865 -2.258 1.00 78.19 67 ARG A C 1
ATOM 514 O O . ARG A 1 67 ? -10.422 -3.505 -1.488 1.00 78.19 67 ARG A O 1
ATOM 521 N N . LEU A 1 68 ? -8.912 -1.882 -1.865 1.00 71.62 68 LEU A N 1
ATOM 522 C CA . LEU A 1 68 ? -8.715 -1.515 -0.468 1.00 71.62 68 LEU A CA 1
ATOM 523 C C . LEU A 1 68 ? -9.633 -0.413 0.043 1.00 71.62 68 LEU A C 1
ATOM 525 O O . LEU A 1 68 ? -9.528 -0.054 1.214 1.00 71.62 68 LEU A O 1
ATOM 529 N N . HIS A 1 69 ? -10.519 0.115 -0.808 1.00 69.81 69 HIS A N 1
ATOM 530 C CA . HIS A 1 69 ? -11.365 1.266 -0.481 1.00 69.81 69 HIS A CA 1
ATOM 531 C C . HIS A 1 69 ? -10.551 2.442 0.110 1.00 69.81 69 HIS A C 1
ATOM 533 O O . HIS A 1 69 ? -10.997 3.116 1.042 1.00 69.81 69 HIS A O 1
ATOM 539 N N . LEU A 1 70 ? -9.335 2.640 -0.417 1.00 61.88 70 LEU A N 1
ATOM 540 C CA . LEU A 1 70 ? -8.330 3.610 0.041 1.00 61.88 70 LEU A CA 1
ATOM 541 C C . LEU A 1 70 ? -8.452 4.988 -0.617 1.00 61.88 70 LEU A C 1
ATOM 543 O O . LEU A 1 70 ? -8.883 5.059 -1.790 1.00 61.88 70 LEU A O 1
#

Nearest PDB structures (foldseek):
  5e7k-assembly2_BA  TM=6.124E-01  e=2.267E+00  Thermus thermophilus HB8
  2l0i-assembly1_A  TM=5.499E-01  e=2.267E+00  Saccharomyces cerevisiae

Mean predicted aligned error: 7.02 Å